Protein AF-A0A2R5GFF4-F1 (afdb_monomer)

Sequence (169 aa):
MDAERAARAARLLAKYKQRVAVVEATQFFISSCVVYSGRGYKNFLPPKALEAASVFDRENNYKNKANYVESKKLFAESVAPIMREHYRADWCVVESGTSGPTFYIPGVETGFTAVGVAGPPHPRTGKPVLAVRVIETSSTDRVTNMAAFTTTALDLLADTLEDFHASTL

Secondary structure (DSSP, 8-state):
-HHHHHHHHHHHHHHHT--EEEE---SS-SSSS----TTTGGGTS-HHHHHHTTTT-HHHHTSSHHHHHHHHHHHHHHHHHHHHHHTT-SEEEEEEEE--S---STT--S-EEEEEEEESPPTTT-PPEEEEEEEE-S---HHHHHHHHHHHHHHHHHHHHHHHHHTT-

Radius of gyration: 15.73 Å; Cα contacts (8 Å, |Δi|>4): 305; chains: 1; bounding box: 35×37×44 Å

Organism: NCBI:txid2315210

Mean predicted aligned error: 6.04 Å

Solvent-accessible surface area (backbone atoms only — not comparable to full-atom values): 9043 Å² total; per-residue (Å²): 114,62,68,59,42,48,46,52,36,49,50,53,30,60,76,71,73,51,47,76,43,51,44,45,47,55,98,74,86,90,82,73,77,53,82,36,51,102,82,49,43,74,80,77,44,55,69,70,35,44,58,64,24,51,67,81,50,50,71,62,33,56,66,32,41,68,41,34,53,50,40,22,40,43,29,14,67,36,32,11,52,49,50,14,60,72,69,68,33,47,24,11,40,19,40,29,55,46,37,46,73,73,64,93,38,61,86,44,80,44,8,33,38,13,33,10,35,14,45,56,54,37,89,82,74,65,44,78,38,73,49,76,52,74,52,73,62,86,32,44,49,38,68,64,28,48,54,53,51,51,47,50,46,36,49,53,47,32,53,52,52,48,56,57,52,66,65,70,113

Structure (mmCIF, N/CA/C/O backbone):
data_AF-A0A2R5GFF4-F1
#
_entry.id   AF-A0A2R5GFF4-F1
#
loop_
_atom_site.group_PDB
_atom_site.id
_atom_site.type_symbol
_atom_site.label_atom_id
_atom_site.label_alt_id
_atom_site.label_comp_id
_atom_site.label_asym_id
_atom_site.label_entity_id
_atom_site.label_seq_id
_atom_site.pdbx_PDB_ins_code
_atom_site.Cartn_x
_atom_site.Cartn_y
_atom_site.Cartn_z
_atom_site.occupancy
_atom_site.B_iso_or_equiv
_atom_site.auth_seq_id
_atom_site.auth_comp_id
_atom_site.auth_asym_id
_atom_site.auth_atom_id
_atom_site.pdbx_PDB_model_num
ATOM 1 N N . MET A 1 1 ? -5.846 -19.679 -4.486 1.00 54.16 1 MET A N 1
ATOM 2 C CA . MET A 1 1 ? -4.949 -19.167 -3.429 1.00 54.16 1 MET A CA 1
ATOM 3 C C . MET A 1 1 ? -5.471 -17.847 -2.876 1.00 54.16 1 MET A C 1
ATOM 5 O O . MET A 1 1 ? -5.714 -17.764 -1.682 1.00 54.16 1 MET A O 1
ATOM 9 N N . ASP A 1 2 ? -5.755 -16.862 -3.728 1.00 60.47 2 ASP A N 1
ATOM 10 C CA . ASP A 1 2 ? -6.224 -15.537 -3.278 1.00 60.47 2 ASP A CA 1
ATOM 11 C C . ASP A 1 2 ? -7.590 -15.572 -2.585 1.00 60.47 2 ASP A C 1
ATOM 13 O O . ASP A 1 2 ? -7.812 -14.839 -1.629 1.00 60.47 2 ASP A O 1
ATOM 17 N N . ALA A 1 3 ? -8.478 -16.490 -2.985 1.00 65.75 3 ALA A N 1
ATOM 18 C CA . ALA A 1 3 ? -9.784 -16.665 -2.348 1.00 65.75 3 ALA A CA 1
ATOM 19 C C . ALA A 1 3 ? -9.691 -17.050 -0.858 1.00 65.75 3 ALA A C 1
ATOM 21 O O . ALA A 1 3 ? -10.509 -16.605 -0.057 1.00 65.75 3 ALA A O 1
ATOM 22 N N . GLU A 1 4 ? -8.692 -17.845 -0.465 1.00 71.75 4 GLU A N 1
ATOM 23 C CA . GLU A 1 4 ? -8.505 -18.253 0.932 1.00 71.75 4 GLU A CA 1
ATOM 24 C C . GLU A 1 4 ? -7.944 -17.105 1.781 1.00 71.75 4 GLU A C 1
ATOM 26 O O . GLU A 1 4 ? -8.424 -16.858 2.888 1.00 71.75 4 GLU A O 1
ATOM 31 N N . ARG A 1 5 ? -7.003 -16.335 1.224 1.00 73.38 5 ARG A N 1
ATOM 32 C CA . ARG A 1 5 ? -6.463 -15.117 1.851 1.00 73.38 5 ARG A CA 1
ATOM 33 C C . ARG A 1 5 ? -7.524 -14.031 1.999 1.00 73.38 5 ARG A C 1
ATOM 35 O O . ARG A 1 5 ? -7.689 -13.463 3.076 1.00 73.38 5 ARG A O 1
ATOM 42 N N . ALA A 1 6 ? -8.311 -13.799 0.949 1.00 69.06 6 ALA A N 1
ATOM 43 C CA . ALA A 1 6 ? -9.455 -12.898 0.996 1.00 69.06 6 ALA A CA 1
ATOM 44 C C . ALA A 1 6 ? -10.476 -13.361 2.043 1.00 69.06 6 ALA A C 1
ATOM 46 O O . ALA A 1 6 ? -10.972 -12.546 2.818 1.00 69.06 6 ALA A O 1
ATOM 47 N N . ALA A 1 7 ? -10.737 -14.670 2.138 1.00 70.44 7 ALA A N 1
ATOM 48 C CA . ALA A 1 7 ? -11.607 -15.223 3.170 1.00 70.44 7 ALA A CA 1
ATOM 49 C C . ALA A 1 7 ? -11.045 -15.016 4.587 1.00 70.44 7 ALA A C 1
ATOM 51 O O . ALA A 1 7 ? -11.823 -14.725 5.494 1.00 70.44 7 ALA A O 1
ATOM 52 N N . ARG A 1 8 ? -9.724 -15.119 4.799 1.00 80.81 8 ARG A N 1
ATOM 53 C CA . ARG A 1 8 ? -9.069 -14.814 6.088 1.00 80.81 8 ARG A CA 1
ATOM 54 C C . ARG A 1 8 ? -9.340 -13.366 6.509 1.00 80.81 8 ARG A C 1
ATOM 56 O O . ARG A 1 8 ? -9.921 -13.152 7.573 1.00 80.81 8 ARG A O 1
ATOM 63 N N . ALA A 1 9 ? -9.025 -12.392 5.653 1.00 73.12 9 ALA A N 1
ATOM 64 C CA . ALA A 1 9 ? -9.284 -10.977 5.933 1.00 73.12 9 ALA A CA 1
ATOM 65 C C . ALA A 1 9 ? -10.787 -10.689 6.131 1.00 73.12 9 ALA A C 1
ATOM 67 O O . ALA A 1 9 ? -11.178 -10.027 7.094 1.00 73.12 9 ALA A O 1
ATOM 68 N N . ALA A 1 10 ? -11.650 -11.245 5.274 1.00 72.38 10 ALA A N 1
ATOM 69 C CA . ALA A 1 10 ? -13.098 -11.061 5.359 1.00 72.38 10 ALA A CA 1
ATOM 70 C C . ALA A 1 10 ? -13.692 -11.625 6.659 1.00 72.38 10 ALA A C 1
ATOM 72 O O . ALA A 1 10 ? -14.540 -10.978 7.272 1.00 72.38 10 ALA A O 1
ATOM 73 N N . ARG A 1 11 ? -13.235 -12.800 7.119 1.00 77.56 11 ARG A N 1
ATOM 74 C CA . ARG A 1 11 ? -13.668 -13.390 8.400 1.00 77.56 11 ARG A CA 1
ATOM 75 C C . ARG A 1 11 ? -13.327 -12.483 9.579 1.00 77.56 11 ARG A C 1
ATOM 77 O O . ARG A 1 11 ? -14.167 -12.312 10.460 1.00 77.56 11 ARG A O 1
ATOM 84 N N . LEU A 1 12 ? -12.132 -11.889 9.591 1.00 75.00 12 LEU A N 1
ATOM 85 C CA . LEU A 1 12 ? -11.708 -10.957 10.640 1.00 75.00 12 LEU A CA 1
ATOM 86 C C . LEU A 1 12 ? -12.567 -9.685 10.620 1.00 75.00 12 LEU A C 1
ATOM 88 O O . LEU A 1 12 ? -13.169 -9.337 11.635 1.00 75.00 12 LEU A O 1
ATOM 92 N N . LEU A 1 13 ? -12.716 -9.047 9.457 1.00 72.25 13 LEU A N 1
ATOM 93 C CA . LEU A 1 13 ? -13.552 -7.850 9.308 1.00 72.25 13 LEU A CA 1
ATOM 94 C C . LEU A 1 13 ? -15.009 -8.110 9.725 1.00 72.25 13 LEU A C 1
ATOM 96 O O . LEU A 1 13 ? -15.586 -7.313 10.463 1.00 72.25 13 LEU A O 1
ATOM 100 N N . ALA A 1 14 ? -15.586 -9.248 9.326 1.00 72.31 14 ALA A N 1
ATOM 101 C CA . ALA A 1 14 ? -16.947 -9.634 9.693 1.00 72.31 14 ALA A CA 1
ATOM 102 C C . ALA A 1 14 ? -17.097 -9.898 11.201 1.00 72.31 14 ALA A C 1
ATOM 104 O O . ALA A 1 14 ? -18.030 -9.383 11.819 1.00 72.31 14 ALA A O 1
ATOM 105 N N . LYS A 1 15 ? -16.162 -10.646 11.810 1.00 79.12 15 LYS A N 1
ATOM 106 C CA . LYS A 1 15 ? -16.150 -10.941 13.254 1.00 79.12 15 LYS A CA 1
ATOM 107 C C . LYS A 1 15 ? -16.176 -9.662 14.092 1.00 79.12 15 LYS A C 1
ATOM 109 O O . LYS A 1 15 ? -16.906 -9.597 15.078 1.00 79.12 15 LYS A O 1
ATOM 114 N N . TYR A 1 16 ? -15.413 -8.649 13.682 1.00 80.44 16 TYR A N 1
ATOM 115 C CA . TYR A 1 16 ? -15.281 -7.383 14.409 1.00 80.44 16 TYR A CA 1
ATOM 116 C C . TYR A 1 16 ? -16.169 -6.252 13.870 1.00 80.44 16 TYR A C 1
ATOM 118 O O . TYR A 1 16 ? -16.110 -5.140 14.389 1.00 80.44 16 TYR A O 1
ATOM 126 N N . LYS A 1 17 ? -17.020 -6.526 12.870 1.00 82.56 17 LYS A N 1
ATOM 127 C CA . LYS A 1 17 ? -17.926 -5.553 12.229 1.00 82.56 17 LYS A CA 1
ATOM 128 C C . LYS A 1 17 ? -17.196 -4.311 11.687 1.00 82.56 17 LYS A C 1
ATOM 130 O O . LYS A 1 17 ? -17.698 -3.195 11.796 1.00 82.56 17 LYS A O 1
ATOM 135 N N . GLN A 1 18 ? -16.012 -4.511 11.111 1.00 76.25 18 GLN A N 1
ATOM 136 C CA . GLN A 1 18 ? -15.140 -3.451 10.599 1.00 76.25 18 GLN A CA 1
ATOM 137 C C . GLN A 1 18 ? -15.259 -3.303 9.076 1.00 76.25 18 GLN A C 1
ATOM 139 O O . GLN A 1 18 ? -15.445 -4.279 8.350 1.00 76.25 18 GLN A O 1
ATOM 144 N N . ARG A 1 19 ? -15.130 -2.068 8.583 1.00 72.31 19 ARG A N 1
ATOM 145 C CA . ARG A 1 19 ? -15.155 -1.708 7.155 1.00 72.31 19 ARG A CA 1
ATOM 146 C C . ARG A 1 19 ? -13.746 -1.397 6.654 1.00 72.31 19 ARG A C 1
ATOM 148 O O . ARG A 1 19 ? -12.961 -0.779 7.373 1.00 72.31 19 ARG A O 1
ATOM 155 N N . VAL A 1 20 ? -13.458 -1.747 5.401 1.00 69.75 20 VAL A N 1
ATOM 156 C CA . VAL A 1 20 ? -12.171 -1.474 4.741 1.00 69.75 20 VAL A CA 1
ATOM 157 C C . VAL A 1 20 ? -12.366 -0.601 3.499 1.00 69.75 20 VAL A C 1
ATOM 159 O O . VAL A 1 20 ? -13.293 -0.825 2.723 1.00 69.75 20 VAL A O 1
ATOM 162 N N . ALA A 1 21 ? -11.502 0.398 3.320 1.00 74.06 21 ALA A N 1
ATOM 163 C CA . ALA A 1 21 ? -11.349 1.151 2.075 1.00 74.06 21 ALA A CA 1
ATOM 164 C C . ALA A 1 21 ? -10.095 0.675 1.329 1.00 74.06 21 ALA A C 1
ATOM 166 O O . ALA A 1 21 ? -9.102 0.328 1.963 1.00 74.06 21 ALA A O 1
ATOM 167 N N . VAL A 1 22 ? -10.107 0.683 -0.001 1.00 73.44 22 VAL A N 1
ATOM 168 C CA . VAL A 1 22 ? -8.959 0.259 -0.819 1.00 73.44 22 VAL A CA 1
ATOM 169 C C . VAL A 1 22 ? -8.657 1.342 -1.846 1.00 73.44 22 VAL A C 1
ATOM 171 O O . VAL A 1 22 ? -9.580 1.900 -2.433 1.00 73.44 22 VAL A O 1
ATOM 174 N N . VAL A 1 23 ? -7.380 1.671 -2.026 1.00 63.34 23 VAL A N 1
ATOM 175 C CA . VAL A 1 23 ? -6.905 2.722 -2.932 1.00 63.34 23 VAL A CA 1
ATOM 176 C C . VAL A 1 23 ? -5.693 2.192 -3.700 1.00 63.34 23 VAL A C 1
ATOM 178 O O . VAL A 1 23 ? -4.678 1.887 -3.091 1.00 63.34 23 VAL A O 1
ATOM 181 N N . GLU A 1 24 ? -5.749 2.106 -5.026 1.00 64.94 24 GLU A N 1
ATOM 182 C CA . GLU A 1 24 ? -4.649 1.540 -5.834 1.00 64.94 24 GLU A CA 1
ATOM 183 C C . GLU A 1 24 ? -4.296 2.428 -7.034 1.00 64.94 24 GLU A C 1
ATOM 185 O O . GLU A 1 24 ? -5.110 3.244 -7.469 1.00 64.94 24 GLU A O 1
ATOM 190 N N . ALA A 1 25 ? -3.086 2.281 -7.591 1.00 57.72 25 ALA A N 1
ATOM 191 C CA . ALA A 1 25 ? -2.576 3.165 -8.647 1.00 57.72 25 ALA A CA 1
ATOM 192 C C . ALA A 1 25 ? -2.003 2.436 -9.884 1.00 57.72 25 ALA A C 1
ATOM 194 O O . ALA A 1 25 ? -1.029 2.910 -10.477 1.00 57.72 25 ALA A O 1
ATOM 195 N N . THR A 1 26 ? -2.602 1.316 -10.314 1.00 54.44 26 THR A N 1
ATOM 196 C CA . THR A 1 26 ? -2.154 0.554 -11.504 1.00 54.44 26 THR A CA 1
ATOM 197 C C . THR A 1 26 ? -3.100 0.667 -12.714 1.00 54.44 26 THR A C 1
ATOM 199 O O . THR A 1 26 ? -4.246 1.099 -12.608 1.00 54.44 26 THR A O 1
ATOM 202 N N . GLN A 1 27 ? -2.601 0.316 -13.911 1.00 41.50 27 GLN A N 1
ATOM 203 C CA . GLN A 1 27 ? -3.339 0.446 -15.182 1.00 41.50 27 GLN A CA 1
ATOM 204 C C . GLN A 1 27 ? -4.431 -0.623 -15.413 1.00 41.50 27 GLN A C 1
ATOM 206 O O . GLN A 1 27 ? -5.251 -0.432 -16.307 1.00 41.50 27 GLN A O 1
ATOM 211 N N . PHE A 1 28 ? -4.445 -1.735 -14.667 1.00 45.28 28 PHE A N 1
ATOM 212 C CA . PHE A 1 28 ? -5.381 -2.860 -14.845 1.00 45.28 28 PHE A CA 1
ATOM 213 C C . PHE A 1 28 ? -5.792 -3.426 -13.473 1.00 45.28 28 PHE A C 1
ATOM 215 O O . PHE A 1 28 ? -5.069 -3.233 -12.506 1.00 45.28 28 PHE A O 1
ATOM 222 N N . PHE A 1 29 ? -6.959 -4.078 -13.367 1.00 55.56 29 PHE A N 1
ATOM 223 C CA . PHE A 1 29 ? -7.765 -4.126 -12.131 1.00 55.56 29 PHE A CA 1
ATOM 224 C C . PHE A 1 29 ? -8.225 -5.543 -11.745 1.00 55.56 29 PHE A C 1
ATOM 226 O O . PHE A 1 29 ? -8.725 -6.251 -12.619 1.00 55.56 29 PHE A O 1
ATOM 233 N N . ILE A 1 30 ? -8.125 -5.945 -10.461 1.00 52.41 30 ILE A N 1
ATOM 234 C CA . ILE A 1 30 ? -8.693 -7.232 -9.982 1.00 52.41 30 ILE A CA 1
ATOM 235 C C . ILE A 1 30 ? -9.553 -7.119 -8.698 1.00 52.41 30 ILE A C 1
ATOM 237 O O . ILE A 1 30 ? -10.461 -7.934 -8.557 1.00 52.41 30 ILE A O 1
ATOM 241 N N . SER A 1 31 ? -9.439 -6.099 -7.822 1.00 34.94 31 SER A N 1
ATOM 242 C CA . SER A 1 31 ? -10.520 -5.824 -6.841 1.00 34.94 31 SER A CA 1
ATOM 243 C C . SER A 1 31 ? -10.479 -4.462 -6.120 1.00 34.94 31 SER A C 1
ATOM 245 O O . SER A 1 31 ? -9.506 -4.127 -5.457 1.00 34.94 31 SER A O 1
ATOM 247 N N . SER A 1 32 ? -11.649 -3.805 -6.107 1.00 37.69 32 SER A N 1
ATOM 248 C CA . SER A 1 32 ? -12.119 -2.611 -5.362 1.00 37.69 32 SER A CA 1
ATOM 249 C C . SER A 1 32 ? -11.661 -1.199 -5.797 1.00 37.69 32 SER A C 1
ATOM 251 O O . SER A 1 32 ? -10.514 -0.934 -6.116 1.00 37.69 32 SER A O 1
ATOM 253 N N . CYS A 1 33 ? -12.663 -0.311 -5.870 1.00 36.59 33 CYS A N 1
ATOM 254 C CA . CYS A 1 33 ? -12.723 1.015 -6.499 1.00 36.59 33 CYS A CA 1
ATOM 255 C C . CYS A 1 33 ? -11.556 1.963 -6.155 1.00 36.59 33 CYS A C 1
ATOM 257 O O . CYS A 1 33 ? -11.486 2.443 -5.033 1.00 36.59 33 CYS A O 1
ATOM 259 N N . VAL A 1 34 ? -10.699 2.279 -7.133 1.00 41.59 34 VAL A N 1
ATOM 260 C CA . VAL A 1 34 ? -10.516 3.605 -7.773 1.00 41.59 34 VAL A CA 1
ATOM 261 C C . VAL A 1 34 ? -9.444 3.437 -8.865 1.00 41.59 34 VAL A C 1
ATOM 263 O O . VAL A 1 34 ? -8.321 3.034 -8.589 1.00 41.59 34 VAL A O 1
ATOM 266 N N . VAL A 1 35 ? -9.784 3.742 -10.123 1.00 37.03 35 VAL A N 1
ATOM 267 C CA . VAL A 1 35 ? -8.821 3.774 -11.240 1.00 37.03 35 VAL A CA 1
ATOM 268 C C . VAL A 1 35 ? -8.157 5.148 -11.276 1.00 37.03 35 VAL A C 1
ATOM 270 O O . VAL A 1 35 ? -8.799 6.143 -11.619 1.00 37.03 35 VAL A O 1
ATOM 273 N N . TYR A 1 36 ? -6.858 5.216 -10.986 1.00 48.44 36 TYR A N 1
ATOM 274 C CA . TYR A 1 36 ? -6.073 6.429 -11.193 1.00 48.44 36 TYR A CA 1
ATOM 275 C C . TYR A 1 36 ? -5.301 6.379 -12.508 1.00 48.44 36 TYR A C 1
ATOM 277 O O . TYR A 1 36 ? -4.245 5.766 -12.622 1.00 48.44 36 TYR A O 1
ATOM 285 N N . SER A 1 37 ? -5.776 7.128 -13.503 1.00 51.38 37 SER A N 1
ATOM 286 C CA . SER A 1 37 ? -4.854 7.659 -14.508 1.00 51.38 37 SER A CA 1
ATOM 287 C C . SER A 1 37 ? -4.022 8.776 -13.868 1.00 51.38 37 SER A C 1
ATOM 289 O O . SER A 1 37 ? -4.493 9.465 -12.958 1.00 51.38 37 SER A O 1
ATOM 291 N N . GLY A 1 38 ? -2.818 9.044 -14.385 1.00 54.88 38 GLY A N 1
ATOM 292 C CA . GLY A 1 38 ? -1.989 10.166 -13.916 1.00 54.88 38 GLY A CA 1
ATOM 293 C C . GLY A 1 38 ? -2.684 11.541 -13.965 1.00 54.88 38 GLY A C 1
ATOM 294 O O . GLY A 1 38 ? -2.192 12.492 -13.366 1.00 54.88 38 GLY A O 1
ATOM 295 N N . ARG A 1 39 ? -3.836 11.657 -14.647 1.00 53.97 39 ARG A N 1
ATOM 296 C CA . ARG A 1 39 ? -4.686 12.858 -14.684 1.00 53.97 39 ARG A CA 1
ATOM 297 C C . ARG A 1 39 ? -5.849 12.825 -13.684 1.00 53.97 39 ARG A C 1
ATOM 299 O O . ARG A 1 39 ? -6.250 13.882 -13.216 1.00 53.97 39 ARG A O 1
ATOM 306 N N . GLY A 1 40 ? -6.378 11.648 -13.346 1.00 58.41 40 GLY A N 1
ATOM 307 C CA . GLY A 1 40 ? -7.568 11.503 -12.498 1.00 58.41 40 GLY A CA 1
ATOM 308 C C . GLY A 1 40 ? -7.297 11.560 -10.995 1.00 58.41 40 GLY A C 1
ATOM 309 O O . GLY A 1 40 ? -8.224 11.782 -10.223 1.00 58.41 40 GLY A O 1
ATOM 310 N N . TYR A 1 41 ? -6.044 11.389 -10.562 1.00 61.66 41 TYR A N 1
ATOM 311 C CA . TYR A 1 41 ? -5.760 11.163 -9.141 1.00 61.66 41 TYR A CA 1
ATOM 312 C C . TYR A 1 41 ? -6.079 12.300 -8.183 1.00 61.66 41 TYR A C 1
ATOM 314 O O . TYR A 1 41 ? -6.498 12.067 -7.050 1.00 61.66 41 TYR A O 1
ATOM 322 N N . LYS A 1 42 ? -6.019 13.527 -8.684 1.00 66.62 42 LYS A N 1
ATOM 323 C CA . LYS A 1 42 ? -6.367 14.729 -7.927 1.00 66.62 42 LYS A CA 1
ATOM 324 C C . LYS A 1 42 ? -7.865 14.850 -7.626 1.00 66.62 42 LYS A C 1
ATOM 326 O O . LYS A 1 42 ? -8.234 15.654 -6.783 1.00 66.62 42 LYS A O 1
ATOM 331 N N . ASN A 1 43 ? -8.714 14.074 -8.307 1.00 69.00 43 ASN A N 1
ATOM 332 C CA . ASN A 1 43 ? -10.164 14.118 -8.113 1.00 69.00 43 ASN A CA 1
ATOM 333 C C . ASN A 1 43 ? -10.641 13.228 -6.963 1.00 69.00 43 ASN A C 1
ATOM 335 O O . ASN A 1 43 ? -11.754 13.421 -6.484 1.00 69.00 43 ASN A O 1
ATOM 339 N N . PHE A 1 44 ? -9.834 12.252 -6.539 1.00 70.56 44 PHE A N 1
ATOM 340 C CA . PHE A 1 44 ? -10.236 11.312 -5.491 1.00 70.56 44 PHE A CA 1
ATOM 341 C C . PHE A 1 44 ? -9.289 11.319 -4.286 1.00 70.56 44 PHE A C 1
ATOM 343 O O . PHE A 1 44 ? -9.735 11.021 -3.182 1.00 70.56 44 PHE A O 1
ATOM 350 N N . LEU A 1 45 ? -8.017 11.707 -4.455 1.00 81.00 45 LEU A N 1
ATOM 351 C CA . LEU A 1 45 ? -7.145 11.982 -3.315 1.00 81.00 45 LEU A CA 1
ATOM 352 C C . LEU A 1 45 ? -7.348 13.426 -2.840 1.00 81.00 45 LEU A C 1
ATOM 354 O O . LEU A 1 45 ? -7.179 14.354 -3.637 1.00 81.00 45 LEU A O 1
ATOM 358 N N . PRO A 1 46 ? -7.651 13.648 -1.549 1.00 86.62 46 PRO A N 1
ATOM 359 C CA . PRO A 1 46 ? -7.741 14.992 -1.008 1.00 86.62 46 PRO A CA 1
ATOM 360 C C . PRO A 1 46 ? -6.369 15.686 -1.091 1.00 86.62 46 PRO A C 1
ATOM 362 O O . PRO A 1 46 ? -5.341 15.013 -0.973 1.00 86.62 46 PRO A O 1
ATOM 365 N N . PRO A 1 47 ? -6.312 17.028 -1.215 1.00 89.19 47 PRO A N 1
ATOM 366 C CA . PRO A 1 47 ? -5.053 17.773 -1.316 1.00 89.19 47 PRO A CA 1
ATOM 367 C C . PRO A 1 47 ? -4.018 17.412 -0.244 1.00 89.19 47 PRO A C 1
ATOM 369 O O . PRO A 1 47 ? -2.850 17.222 -0.565 1.00 89.19 47 PRO A O 1
ATOM 372 N N . LYS A 1 48 ? -4.462 17.193 1.000 1.00 91.81 48 LYS A N 1
ATOM 373 C CA . LYS A 1 48 ? -3.604 16.754 2.112 1.00 91.81 48 LYS A CA 1
ATOM 374 C C . LYS A 1 48 ? -2.899 15.415 1.839 1.00 91.81 48 LYS A C 1
ATOM 376 O O . LYS A 1 48 ? -1.750 15.252 2.228 1.00 91.81 48 LYS A O 1
ATOM 381 N N . ALA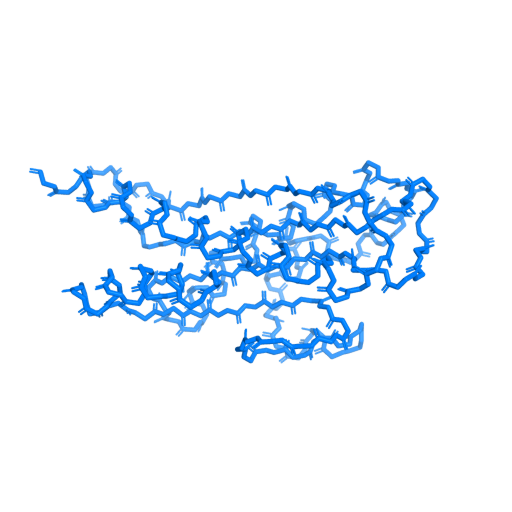 A 1 49 ? -3.559 14.462 1.173 1.00 90.00 49 ALA A N 1
ATOM 382 C CA . ALA A 1 49 ? -2.945 13.182 0.806 1.00 90.00 49 ALA A CA 1
ATOM 383 C C . ALA A 1 49 ? -1.890 13.359 -0.292 1.00 90.00 49 ALA A C 1
ATOM 385 O O . ALA A 1 49 ? -0.834 12.737 -0.242 1.00 90.00 49 ALA A O 1
ATOM 386 N N . LEU A 1 50 ? -2.170 14.231 -1.266 1.00 89.00 50 LEU A N 1
ATOM 387 C CA . LEU A 1 50 ? -1.247 14.556 -2.355 1.00 89.00 50 LEU A CA 1
ATOM 388 C C . LEU A 1 50 ? 0.029 15.224 -1.829 1.00 89.00 50 LEU A C 1
ATOM 390 O O . LEU A 1 50 ? 1.128 14.873 -2.252 1.00 89.00 50 LEU A O 1
ATOM 394 N N . GLU A 1 51 ? -0.135 16.172 -0.910 1.00 92.94 51 GLU A N 1
ATOM 395 C CA . GLU A 1 51 ? 0.960 16.885 -0.258 1.00 92.94 51 GLU A CA 1
ATOM 396 C C . GLU A 1 51 ? 1.794 15.953 0.624 1.00 92.94 51 GLU A C 1
ATOM 398 O O . GLU A 1 51 ? 3.005 15.881 0.443 1.00 92.94 51 GLU A O 1
ATOM 403 N N . ALA A 1 52 ? 1.155 15.178 1.508 1.00 93.81 52 ALA A N 1
ATOM 404 C CA . ALA A 1 52 ? 1.855 14.265 2.413 1.00 93.81 52 ALA A CA 1
ATOM 405 C C . ALA A 1 52 ? 2.665 13.192 1.665 1.00 93.81 52 ALA A C 1
ATOM 407 O O . ALA A 1 52 ? 3.762 12.837 2.081 1.00 93.81 52 ALA A O 1
ATOM 408 N N . ALA A 1 53 ? 2.149 12.712 0.531 1.00 92.12 53 ALA A N 1
ATOM 409 C CA . ALA A 1 53 ? 2.834 11.739 -0.314 1.00 92.12 53 ALA A CA 1
ATOM 410 C C . ALA A 1 53 ? 3.858 12.355 -1.288 1.00 92.12 53 ALA A C 1
ATOM 412 O O . ALA A 1 53 ? 4.376 11.641 -2.149 1.00 92.12 53 ALA A O 1
ATOM 413 N N . SER A 1 54 ? 4.118 13.667 -1.217 1.00 93.38 54 SER A N 1
ATOM 414 C CA . SER A 1 54 ? 5.096 14.376 -2.058 1.00 93.38 54 SER A CA 1
ATOM 415 C C . SER A 1 54 ? 4.941 14.107 -3.563 1.00 93.38 54 SER A C 1
ATOM 417 O O . SER A 1 54 ? 5.913 14.102 -4.318 1.00 93.38 54 SER A O 1
ATOM 419 N N . VAL A 1 55 ? 3.710 13.896 -4.046 1.00 87.62 55 VAL A N 1
ATOM 420 C CA . VAL A 1 55 ? 3.437 13.431 -5.427 1.00 87.62 55 VAL A CA 1
ATOM 421 C C . VAL A 1 55 ? 3.844 14.430 -6.514 1.00 87.62 55 VAL A C 1
ATOM 423 O O . VAL A 1 55 ? 3.945 14.067 -7.690 1.00 87.62 55 VAL A O 1
ATOM 426 N N . PHE A 1 56 ? 4.031 15.697 -6.140 1.00 89.75 56 PHE A N 1
ATOM 427 C CA . PHE A 1 56 ? 4.371 16.788 -7.050 1.00 89.75 56 PHE A CA 1
ATOM 428 C C . PHE A 1 56 ? 5.876 16.931 -7.295 1.00 89.75 56 PHE A C 1
ATOM 430 O O . PHE A 1 56 ? 6.248 17.496 -8.322 1.00 89.75 56 PHE A O 1
ATOM 437 N N . ASP A 1 57 ? 6.728 16.354 -6.443 1.00 93.25 57 ASP A N 1
ATOM 438 C CA . ASP A 1 57 ? 8.186 16.338 -6.615 1.00 93.25 57 ASP A CA 1
ATOM 439 C C . ASP A 1 57 ? 8.607 15.266 -7.638 1.00 93.25 57 ASP A C 1
ATOM 441 O O . ASP A 1 57 ? 9.291 14.284 -7.351 1.00 93.25 57 ASP A O 1
ATOM 445 N N . ARG A 1 58 ? 8.089 15.388 -8.865 1.00 90.69 58 ARG A N 1
ATOM 446 C CA . ARG A 1 58 ? 8.281 14.381 -9.917 1.00 90.69 58 ARG A CA 1
ATOM 447 C C . ARG A 1 58 ? 9.739 14.259 -10.339 1.00 90.69 58 ARG A C 1
ATOM 449 O O . ARG A 1 58 ? 10.153 13.161 -10.691 1.00 90.69 58 ARG A O 1
ATOM 456 N N . GLU A 1 59 ? 10.485 15.357 -10.326 1.00 93.31 59 GLU A N 1
ATOM 457 C CA . GLU A 1 59 ? 11.897 15.358 -10.707 1.00 93.31 59 GLU A CA 1
ATOM 458 C C . GLU A 1 59 ? 12.712 14.452 -9.781 1.00 93.31 59 GLU A C 1
ATOM 460 O O . GLU A 1 59 ? 13.421 13.568 -10.259 1.00 93.31 59 GLU A O 1
ATOM 465 N N . ASN A 1 60 ? 12.541 14.594 -8.464 1.00 94.50 60 ASN A N 1
ATOM 466 C CA . ASN A 1 60 ? 13.207 13.736 -7.495 1.00 94.50 60 ASN A CA 1
ATOM 467 C C . ASN A 1 60 ? 12.623 12.317 -7.504 1.00 94.50 60 ASN A C 1
ATOM 469 O O . ASN A 1 60 ? 13.367 11.347 -7.629 1.00 94.50 60 ASN A O 1
ATOM 473 N N . ASN A 1 61 ? 11.293 12.183 -7.438 1.00 94.50 61 ASN A N 1
ATOM 474 C CA . ASN A 1 61 ? 10.615 10.888 -7.327 1.00 94.50 61 ASN A CA 1
ATOM 475 C C . ASN A 1 61 ? 10.894 9.955 -8.519 1.00 94.50 61 ASN A C 1
ATOM 477 O O . ASN A 1 61 ? 10.860 8.742 -8.362 1.00 94.50 61 ASN A O 1
ATOM 481 N N . TYR A 1 62 ? 11.150 10.487 -9.718 1.00 93.44 62 TYR A N 1
ATOM 482 C CA . TYR A 1 62 ? 11.344 9.692 -10.941 1.00 93.44 62 TYR A CA 1
ATOM 483 C C . TYR A 1 62 ? 12.819 9.645 -11.381 1.00 93.44 62 TYR A C 1
ATOM 485 O O . TYR A 1 62 ? 13.119 9.122 -12.452 1.00 93.44 62 TYR A O 1
ATOM 493 N N . LYS A 1 63 ? 13.746 10.164 -10.561 1.00 94.50 63 LYS A N 1
ATOM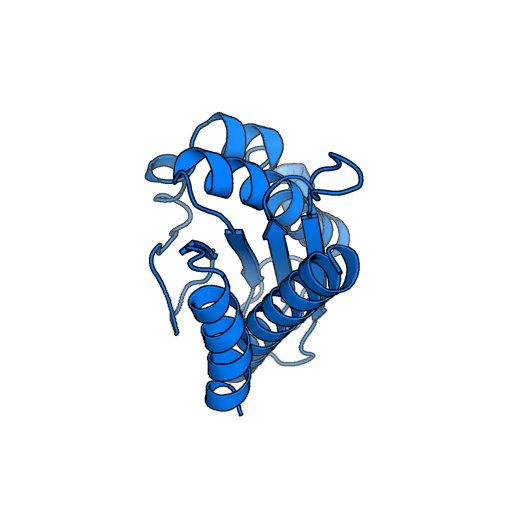 494 C CA . LYS A 1 63 ? 15.172 10.312 -10.897 1.00 94.50 63 LYS A CA 1
ATOM 495 C C . LYS A 1 63 ? 15.886 8.986 -11.174 1.00 94.50 63 LYS A C 1
ATOM 497 O O . LYS A 1 63 ? 16.719 8.908 -12.072 1.00 94.50 63 LYS A O 1
ATOM 502 N N . ASN A 1 64 ? 15.614 7.963 -10.369 1.00 95.81 64 ASN A N 1
ATOM 503 C CA . ASN A 1 64 ? 16.203 6.623 -10.468 1.00 95.81 64 ASN A CA 1
ATOM 504 C C . ASN A 1 64 ? 15.326 5.604 -9.714 1.00 95.81 64 ASN A C 1
ATOM 506 O O . ASN A 1 64 ? 14.385 5.996 -9.018 1.00 95.81 64 ASN A O 1
ATOM 510 N N . LYS A 1 65 ? 15.648 4.304 -9.819 1.00 95.88 65 LYS A N 1
ATOM 511 C CA . LYS A 1 65 ? 14.930 3.222 -9.116 1.00 95.88 65 LYS A CA 1
ATOM 512 C C . LYS A 1 65 ? 14.747 3.491 -7.619 1.00 95.88 65 LYS A C 1
ATOM 514 O O . LYS A 1 65 ? 13.634 3.337 -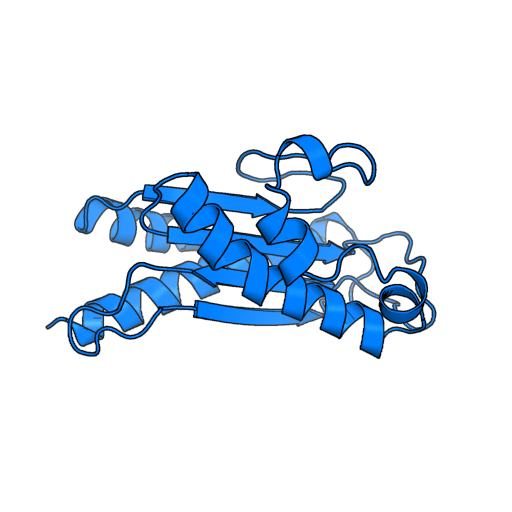7.129 1.00 95.88 65 LYS A O 1
ATOM 519 N N . ALA A 1 66 ? 15.802 3.874 -6.899 1.00 96.94 66 ALA A N 1
ATOM 520 C CA . ALA A 1 66 ? 15.749 4.028 -5.444 1.00 96.94 66 ALA A CA 1
ATOM 521 C C . ALA A 1 66 ? 14.776 5.140 -5.030 1.00 96.94 66 ALA A C 1
ATOM 523 O O . ALA A 1 66 ? 13.886 4.908 -4.216 1.00 96.94 66 ALA A O 1
ATOM 524 N N . ASN A 1 67 ? 14.882 6.312 -5.663 1.00 97.06 67 ASN A N 1
ATOM 525 C CA . ASN A 1 67 ? 13.943 7.414 -5.456 1.00 97.06 67 ASN A CA 1
ATOM 526 C C . ASN A 1 67 ? 12.502 7.016 -5.800 1.00 97.06 67 ASN A C 1
ATOM 528 O O . ASN A 1 67 ? 11.570 7.368 -5.080 1.00 97.06 67 ASN A O 1
ATOM 532 N N . TYR A 1 68 ? 12.316 6.260 -6.883 1.00 95.81 68 TYR A N 1
ATOM 533 C CA . TYR A 1 68 ? 10.990 5.831 -7.301 1.00 95.81 68 TYR A CA 1
ATOM 534 C C . TYR A 1 68 ? 10.363 4.859 -6.306 1.00 95.81 68 TYR A C 1
ATOM 536 O O . TYR A 1 68 ? 9.223 5.079 -5.903 1.00 95.81 68 TYR A O 1
ATOM 544 N N . VAL A 1 69 ? 11.103 3.847 -5.850 1.00 96.31 69 VAL A N 1
ATOM 545 C CA . VAL A 1 69 ? 10.642 2.905 -4.819 1.00 96.31 69 VAL A CA 1
ATOM 546 C C . VAL A 1 69 ? 10.306 3.638 -3.520 1.00 96.31 69 VAL A C 1
ATOM 548 O O . VAL A 1 69 ? 9.218 3.437 -2.979 1.00 96.31 69 VAL A O 1
ATOM 551 N N . GLU A 1 70 ? 11.177 4.541 -3.066 1.00 97.56 70 GLU A N 1
ATOM 552 C CA . GLU A 1 70 ? 10.934 5.315 -1.845 1.00 97.56 70 GLU A CA 1
ATOM 553 C C . GLU A 1 70 ? 9.695 6.209 -1.979 1.00 97.56 70 GLU A C 1
ATOM 555 O O . GLU A 1 70 ? 8.873 6.259 -1.069 1.00 97.56 70 GLU A O 1
ATOM 560 N N . SER A 1 71 ? 9.473 6.828 -3.145 1.00 96.44 71 SER A N 1
ATOM 561 C CA . SER A 1 71 ? 8.263 7.626 -3.385 1.00 96.44 71 SER A CA 1
ATOM 562 C C . SER A 1 71 ? 6.974 6.801 -3.273 1.00 96.44 71 SER A C 1
ATOM 564 O O . SER A 1 71 ? 5.952 7.305 -2.810 1.00 96.44 71 SER A O 1
ATOM 566 N N . LYS A 1 72 ? 7.001 5.519 -3.669 1.00 95.44 72 LYS A N 1
ATOM 567 C CA . LYS A 1 72 ? 5.845 4.616 -3.550 1.00 95.44 72 LYS A CA 1
ATOM 568 C C . LYS A 1 72 ? 5.612 4.174 -2.119 1.00 95.44 72 LYS A C 1
ATOM 570 O O . LYS A 1 72 ? 4.464 4.122 -1.683 1.00 95.44 72 LYS A O 1
ATOM 575 N N . LYS A 1 73 ? 6.689 3.912 -1.384 1.00 97.88 73 LYS A N 1
ATOM 576 C CA . LYS A 1 73 ? 6.627 3.624 0.045 1.00 97.88 73 LYS A CA 1
ATOM 577 C C . LYS A 1 73 ? 6.048 4.811 0.820 1.00 97.88 73 LYS A C 1
ATOM 579 O O . LYS A 1 73 ? 5.050 4.631 1.510 1.00 97.88 73 LYS A O 1
ATOM 584 N N . LEU A 1 74 ? 6.579 6.019 0.613 1.00 97.50 74 LEU A N 1
ATOM 585 C CA . LEU A 1 74 ? 6.064 7.249 1.224 1.00 97.50 74 LEU A CA 1
ATOM 586 C C . LEU A 1 74 ? 4.589 7.483 0.872 1.00 97.50 74 LEU A C 1
ATOM 588 O O . LEU A 1 74 ? 3.796 7.885 1.725 1.00 97.50 74 LEU A O 1
ATOM 592 N N . PHE A 1 75 ? 4.204 7.209 -0.378 1.00 95.00 75 PHE A N 1
ATOM 593 C CA . PHE A 1 75 ? 2.808 7.271 -0.797 1.00 95.00 75 PHE A CA 1
ATOM 594 C C . PHE A 1 75 ? 1.935 6.314 0.023 1.00 95.00 75 PHE A C 1
ATOM 596 O O . PHE A 1 75 ? 0.929 6.746 0.578 1.00 95.00 75 PHE A O 1
ATOM 603 N N . ALA A 1 76 ? 2.319 5.043 0.152 1.00 95.44 76 ALA A N 1
ATOM 604 C CA . ALA A 1 76 ? 1.578 4.067 0.951 1.00 95.44 76 ALA A CA 1
ATOM 605 C C . ALA A 1 76 ? 1.495 4.466 2.439 1.00 95.44 76 ALA A C 1
ATOM 607 O O . ALA A 1 76 ? 0.417 4.397 3.030 1.00 95.44 76 ALA A O 1
ATOM 608 N N . GLU A 1 77 ? 2.600 4.946 3.020 1.00 97.38 77 GLU A N 1
ATOM 609 C CA . GLU A 1 77 ? 2.679 5.413 4.413 1.00 97.38 77 GLU A CA 1
ATOM 610 C C . GLU A 1 77 ? 1.756 6.605 4.685 1.00 97.38 77 GLU A C 1
ATOM 612 O O . GLU A 1 77 ? 1.079 6.659 5.712 1.00 97.38 77 GLU A O 1
ATOM 617 N N . SER A 1 78 ? 1.708 7.552 3.750 1.00 96.25 78 SER A N 1
ATOM 618 C CA . SER A 1 78 ? 1.000 8.820 3.931 1.00 96.25 78 SER A CA 1
ATOM 619 C C . SER A 1 78 ? -0.478 8.719 3.568 1.00 96.25 78 SER A C 1
ATOM 621 O O . SER A 1 78 ? -1.343 9.245 4.270 1.00 96.25 78 SER A O 1
ATOM 623 N N . VAL A 1 79 ? -0.794 8.049 2.459 1.00 94.00 79 VAL A N 1
ATOM 624 C CA . VAL A 1 79 ? -2.149 8.028 1.899 1.00 94.00 79 VAL A CA 1
ATOM 625 C C . VAL A 1 79 ? -3.056 7.093 2.691 1.00 94.00 79 VAL A C 1
ATOM 627 O O . VAL A 1 79 ? -4.215 7.439 2.903 1.00 94.00 79 VAL A O 1
ATOM 630 N N . ALA A 1 80 ? -2.558 5.957 3.189 1.00 94.12 80 ALA A N 1
ATOM 631 C CA . ALA A 1 80 ? -3.388 4.985 3.903 1.00 94.12 80 ALA A CA 1
ATOM 632 C C . ALA A 1 80 ? -4.136 5.576 5.115 1.00 94.12 80 ALA A C 1
ATOM 634 O O . ALA A 1 80 ? -5.367 5.468 5.154 1.00 94.12 80 ALA A O 1
ATOM 635 N N . PRO A 1 81 ? -3.478 6.255 6.077 1.00 95.38 81 PRO A N 1
ATOM 636 C CA . PRO A 1 81 ? -4.185 6.840 7.216 1.00 95.38 81 PRO A CA 1
ATOM 637 C C . PRO A 1 81 ? -5.126 7.978 6.797 1.00 95.38 81 PRO A C 1
ATOM 639 O O . PRO A 1 81 ? -6.252 8.057 7.289 1.00 95.38 81 PRO A O 1
ATOM 642 N N . ILE A 1 82 ? -4.713 8.819 5.843 1.00 94.56 82 ILE A N 1
ATOM 643 C CA . ILE A 1 82 ? -5.529 9.949 5.378 1.00 94.56 82 ILE A CA 1
ATOM 644 C C . ILE A 1 82 ? -6.807 9.452 4.698 1.00 94.56 82 ILE A C 1
ATOM 646 O O . ILE A 1 82 ? -7.889 9.977 4.959 1.00 94.56 82 ILE A O 1
ATOM 650 N N . MET A 1 83 ? -6.711 8.430 3.848 1.00 90.38 83 MET A N 1
ATOM 651 C CA . MET A 1 83 ? -7.870 7.885 3.139 1.00 90.38 83 MET A CA 1
ATOM 652 C C . MET A 1 83 ? -8.778 7.070 4.060 1.00 90.38 83 MET A C 1
ATOM 654 O O . MET A 1 83 ? -10.000 7.136 3.914 1.00 90.38 83 MET A O 1
ATOM 658 N N . ARG A 1 84 ? -8.214 6.378 5.060 1.00 92.44 84 ARG A N 1
ATOM 659 C CA . ARG A 1 84 ? -8.984 5.744 6.140 1.00 92.44 84 ARG A CA 1
ATOM 660 C C . ARG A 1 84 ? -9.886 6.760 6.842 1.00 92.44 84 ARG A C 1
ATOM 662 O O . ARG A 1 84 ? -11.086 6.526 6.979 1.00 92.44 84 ARG A O 1
ATOM 669 N N . GLU A 1 85 ? -9.328 7.903 7.239 1.00 92.19 85 GLU A N 1
ATOM 670 C CA . GLU A 1 85 ? -10.082 9.001 7.855 1.00 92.19 85 GLU A CA 1
ATOM 671 C C . GLU A 1 85 ? -11.089 9.628 6.885 1.00 92.19 85 GLU A C 1
ATOM 673 O O . GLU A 1 85 ? -12.253 9.818 7.243 1.00 92.19 85 GLU A O 1
ATOM 678 N N . HIS A 1 86 ? -10.665 9.903 5.649 1.00 88.31 86 HIS A N 1
ATOM 679 C CA . HIS A 1 86 ? -11.489 10.543 4.623 1.00 88.31 86 HIS A CA 1
ATOM 680 C C . HIS A 1 86 ? -12.766 9.747 4.326 1.00 88.31 86 HIS A C 1
ATOM 682 O O . HIS A 1 86 ? -13.860 10.310 4.320 1.00 88.31 86 HIS A O 1
ATOM 688 N N . TYR A 1 87 ? -12.646 8.427 4.159 1.00 83.75 87 TYR A N 1
ATOM 689 C CA . TYR A 1 87 ? -13.791 7.540 3.939 1.00 83.75 87 TYR A CA 1
ATOM 690 C C . TYR A 1 87 ? -14.480 7.090 5.225 1.00 83.75 87 TYR A C 1
ATOM 692 O O . TYR A 1 87 ? -15.450 6.330 5.171 1.00 83.75 87 TYR A O 1
ATOM 700 N N . ARG A 1 88 ? -14.000 7.548 6.389 1.00 86.25 88 ARG A N 1
ATOM 701 C CA . ARG A 1 88 ? -14.467 7.102 7.706 1.00 86.25 88 ARG A CA 1
ATOM 702 C C . ARG A 1 88 ? -14.499 5.577 7.787 1.00 86.25 88 ARG A C 1
ATOM 704 O O . ARG A 1 88 ? -15.465 5.022 8.308 1.00 86.25 88 ARG A O 1
ATOM 711 N N . ALA A 1 89 ? -13.504 4.911 7.209 1.00 84.69 89 ALA A N 1
ATOM 712 C CA . ALA A 1 89 ? -13.360 3.464 7.253 1.00 84.69 89 ALA A CA 1
ATOM 713 C C . ALA A 1 89 ? -12.653 3.053 8.548 1.00 84.69 89 ALA A C 1
ATOM 715 O O . ALA A 1 89 ? -11.985 3.860 9.198 1.00 84.69 89 ALA A O 1
ATOM 716 N N . ASP A 1 90 ? -12.796 1.792 8.942 1.00 88.50 90 ASP A N 1
ATOM 717 C CA . ASP A 1 90 ? -12.041 1.277 10.082 1.00 88.50 90 ASP A CA 1
ATOM 718 C C . ASP A 1 90 ? -10.598 1.016 9.647 1.00 88.50 90 ASP A C 1
ATOM 720 O O . ASP A 1 90 ? -9.671 1.482 10.307 1.00 88.50 90 ASP A O 1
ATOM 724 N N . TRP A 1 91 ? -10.439 0.411 8.468 1.00 91.38 91 TRP A N 1
ATOM 725 C CA . TRP A 1 91 ? -9.160 0.096 7.841 1.00 91.38 91 TRP A CA 1
ATOM 726 C C . TRP A 1 91 ? -9.043 0.701 6.438 1.00 91.38 91 TRP A C 1
ATOM 728 O O . TRP A 1 91 ? -10.050 0.908 5.760 1.00 91.38 91 TRP A O 1
ATOM 738 N N . CYS A 1 92 ? -7.821 0.946 5.970 1.00 93.12 92 CYS A N 1
ATOM 739 C CA . CYS A 1 92 ? -7.549 1.305 4.580 1.00 93.12 92 CYS A CA 1
ATOM 740 C C . CYS A 1 92 ? -6.324 0.569 4.047 1.00 93.12 92 CYS A C 1
ATOM 742 O O . CYS A 1 92 ? -5.297 0.548 4.718 1.00 93.12 92 CYS A O 1
ATOM 744 N N . VAL A 1 93 ? -6.436 0.006 2.845 1.00 93.00 93 VAL A N 1
ATOM 745 C CA . VAL A 1 93 ? -5.327 -0.564 2.077 1.00 93.00 93 VAL A CA 1
ATOM 746 C C . VAL A 1 93 ? -4.972 0.392 0.943 1.00 93.00 93 VAL A C 1
ATOM 748 O O . VAL A 1 93 ? -5.862 0.855 0.230 1.00 93.00 93 VAL A O 1
ATOM 751 N N . VAL A 1 94 ? -3.688 0.686 0.770 1.00 92.06 94 VAL A N 1
ATOM 752 C CA . VAL A 1 94 ? -3.163 1.497 -0.329 1.00 92.06 94 VAL A CA 1
ATOM 753 C C . VAL A 1 94 ? -2.108 0.717 -1.088 1.00 92.06 94 VAL A C 1
ATOM 755 O O . VAL A 1 94 ? -1.228 0.145 -0.460 1.00 92.06 94 VAL A O 1
ATOM 758 N N . GLU A 1 95 ? -2.148 0.748 -2.413 1.00 91.88 95 GLU A N 1
ATOM 759 C CA . GLU A 1 95 ? -1.127 0.182 -3.29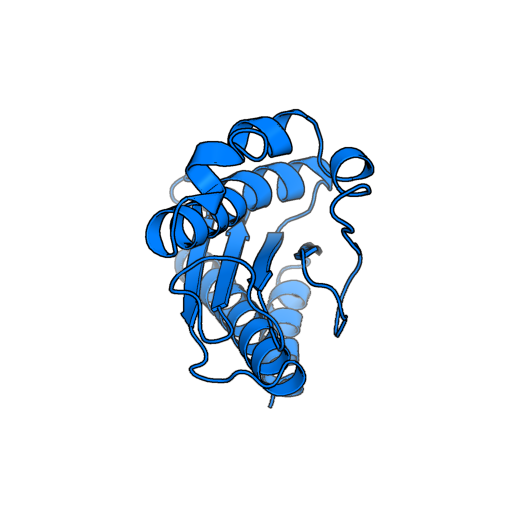5 1.00 91.88 95 GLU A CA 1
ATOM 760 C C . GLU A 1 95 ? -0.578 1.269 -4.230 1.00 91.88 95 GLU A C 1
ATOM 762 O O . GLU A 1 95 ? -1.314 2.116 -4.749 1.00 91.88 95 GLU A O 1
ATOM 767 N N . SER A 1 96 ? 0.739 1.269 -4.440 1.00 91.56 96 SER A N 1
ATOM 768 C CA . SER A 1 96 ? 1.360 2.065 -5.493 1.00 91.56 96 SER A CA 1
ATOM 769 C C . SER A 1 96 ? 2.614 1.387 -6.022 1.00 91.56 96 SER A C 1
ATOM 771 O O . SER A 1 96 ? 3.557 1.119 -5.280 1.00 91.56 96 SER A O 1
ATOM 773 N N . GLY A 1 97 ? 2.672 1.189 -7.334 1.00 91.31 97 GLY A N 1
ATOM 774 C CA . GLY A 1 97 ? 3.780 0.480 -7.953 1.00 91.31 97 GLY A CA 1
ATOM 775 C C . GLY A 1 97 ? 3.791 0.573 -9.468 1.00 91.31 97 GLY A C 1
ATOM 776 O O . GLY A 1 97 ? 3.171 1.449 -10.076 1.00 91.31 97 GLY A O 1
ATOM 777 N N . THR A 1 98 ? 4.514 -0.354 -10.085 1.00 91.75 98 THR A N 1
ATOM 778 C CA . THR A 1 98 ? 4.476 -0.598 -11.525 1.00 91.75 98 THR A CA 1
ATOM 779 C C . THR A 1 98 ? 4.401 -2.094 -11.778 1.00 91.75 98 THR A C 1
ATOM 781 O O . THR A 1 98 ? 5.198 -2.862 -11.250 1.00 91.75 98 THR A O 1
ATOM 784 N N . SER A 1 99 ? 3.436 -2.517 -12.591 1.00 91.25 99 SER A N 1
ATOM 785 C CA . SER A 1 99 ? 3.222 -3.927 -12.922 1.00 91.25 99 SER A CA 1
ATOM 786 C C . SER A 1 99 ? 3.870 -4.352 -14.243 1.00 91.25 99 SER A C 1
ATOM 788 O O . SER A 1 99 ? 3.780 -5.520 -14.593 1.00 91.25 99 SER A O 1
ATOM 790 N N . GLY A 1 100 ? 4.544 -3.458 -14.975 1.00 89.31 100 GLY A N 1
ATOM 791 C CA . GLY A 1 100 ? 5.061 -3.755 -16.321 1.00 89.31 100 GLY A CA 1
ATOM 792 C C . GLY A 1 100 ? 3.963 -3.689 -17.392 1.00 89.31 100 GLY A C 1
ATOM 793 O O . GLY A 1 100 ? 2.922 -3.103 -17.124 1.00 89.31 100 GLY A O 1
ATOM 794 N N . PRO A 1 101 ? 4.162 -4.215 -18.616 1.00 88.62 101 PRO A N 1
ATOM 795 C CA . PRO A 1 101 ? 5.410 -4.810 -19.094 1.00 88.62 101 PRO A CA 1
ATOM 796 C C . PRO A 1 101 ? 6.481 -3.760 -19.426 1.00 88.62 101 PRO A C 1
ATOM 798 O O . PRO A 1 101 ? 7.647 -4.095 -19.590 1.00 88.62 101 PRO A O 1
ATOM 801 N N . THR A 1 102 ? 6.101 -2.483 -19.521 1.00 87.00 102 THR A N 1
ATOM 802 C CA . THR A 1 102 ? 7.015 -1.363 -19.770 1.00 87.00 102 THR A CA 1
ATOM 803 C C . THR A 1 102 ? 7.371 -0.655 -18.472 1.00 87.00 102 THR A C 1
ATOM 805 O O . THR A 1 102 ? 6.485 -0.345 -17.671 1.00 87.00 102 THR A O 1
ATOM 808 N N . PHE A 1 103 ? 8.645 -0.309 -18.313 1.00 89.69 103 PHE A N 1
ATOM 809 C CA . PHE A 1 103 ? 9.157 0.402 -17.148 1.00 89.69 103 PHE A CA 1
ATOM 810 C C . PHE A 1 103 ? 9.859 1.680 -17.601 1.00 89.69 103 PHE A C 1
ATOM 812 O O . PHE A 1 103 ? 10.788 1.647 -18.400 1.00 89.69 103 PHE A O 1
ATOM 819 N N . TYR A 1 104 ? 9.369 2.822 -17.125 1.00 86.00 104 TYR A N 1
ATOM 820 C CA . TYR A 1 104 ? 9.825 4.137 -17.590 1.00 86.00 104 TYR A CA 1
ATOM 821 C C . TYR A 1 104 ? 10.990 4.704 -16.775 1.00 86.00 104 TYR A C 1
ATOM 823 O O . TYR A 1 104 ? 11.566 5.718 -17.157 1.00 86.00 104 TYR A O 1
ATOM 831 N N . ILE A 1 105 ? 11.302 4.091 -15.632 1.00 92.75 105 ILE A N 1
ATOM 832 C CA . ILE A 1 105 ? 12.314 4.587 -14.701 1.00 92.75 105 ILE A CA 1
ATOM 833 C C . ILE A 1 105 ? 13.609 3.808 -14.919 1.00 92.75 105 ILE A C 1
ATOM 835 O O . ILE A 1 105 ? 13.579 2.578 -14.829 1.00 92.75 105 ILE A O 1
ATOM 839 N N . PRO A 1 106 ? 14.748 4.485 -15.142 1.00 88.56 106 PRO A N 1
ATOM 840 C CA . PRO A 1 106 ? 16.041 3.820 -15.235 1.00 88.56 106 PRO A CA 1
ATOM 841 C C . PRO A 1 106 ? 16.315 2.911 -14.026 1.00 88.56 106 PRO A C 1
ATOM 843 O O . PRO A 1 106 ? 16.196 3.331 -12.870 1.00 88.56 106 PRO A O 1
ATOM 846 N N . GLY A 1 107 ? 16.682 1.659 -14.308 1.00 90.00 107 GLY A N 1
ATOM 847 C CA . GLY A 1 107 ? 16.975 0.622 -13.313 1.00 90.00 107 GLY A CA 1
ATOM 848 C C . GLY A 1 107 ? 15.760 -0.161 -12.803 1.00 90.00 107 GLY A C 1
ATOM 849 O O . GLY A 1 107 ? 15.942 -1.153 -12.104 1.00 90.00 107 GLY A O 1
ATOM 850 N N . VAL A 1 108 ? 14.526 0.234 -13.132 1.00 93.38 108 VAL A N 1
ATOM 851 C CA . VAL A 1 108 ? 13.341 -0.591 -12.845 1.00 93.38 108 VAL A CA 1
ATOM 852 C C . VAL A 1 108 ? 13.146 -1.573 -13.994 1.00 93.38 108 VAL A C 1
ATOM 854 O O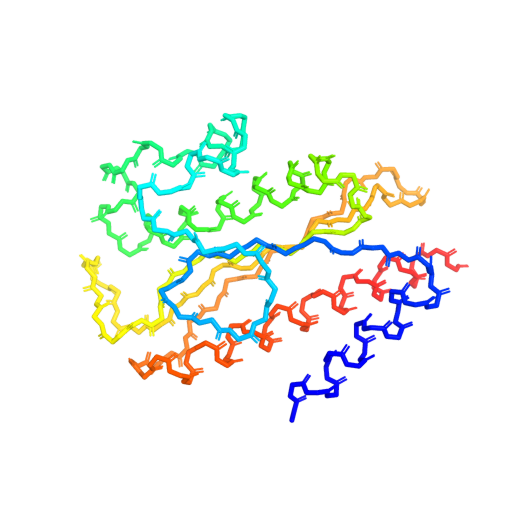 . VAL A 1 108 ? 12.786 -1.169 -15.094 1.00 93.38 108 VAL A O 1
ATOM 8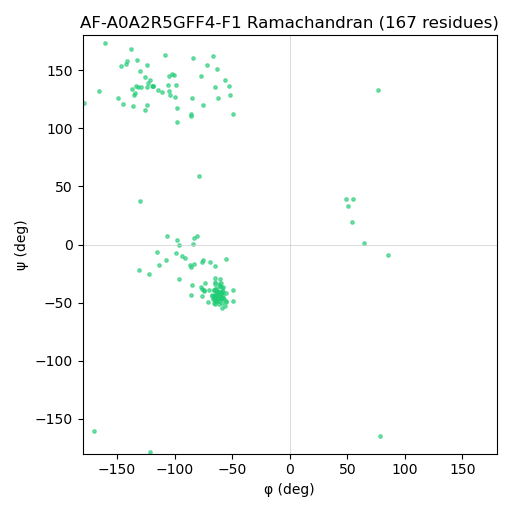57 N N . GLU A 1 109 ? 13.383 -2.855 -13.731 1.00 94.31 109 GLU A N 1
ATOM 858 C CA . GLU A 1 109 ? 13.361 -3.905 -14.760 1.00 94.31 109 GLU A CA 1
ATOM 859 C C . GLU A 1 109 ? 12.219 -4.904 -14.575 1.00 94.31 109 GLU A C 1
ATOM 861 O O . GLU A 1 109 ? 11.870 -5.618 -15.510 1.00 94.31 109 GLU A O 1
ATOM 866 N N . THR A 1 110 ? 11.620 -4.954 -13.383 1.00 95.62 110 THR A N 1
ATOM 867 C CA . THR A 1 110 ? 10.534 -5.879 -13.050 1.00 95.62 110 THR A CA 1
ATOM 868 C C . THR A 1 110 ? 9.448 -5.183 -12.240 1.00 95.62 110 THR A C 1
ATOM 870 O O . THR A 1 110 ? 9.609 -4.041 -11.795 1.00 95.62 110 THR A O 1
ATOM 873 N N . GLY A 1 111 ? 8.304 -5.850 -12.084 1.00 94.00 111 GLY A N 1
ATOM 874 C CA . GLY A 1 111 ? 7.195 -5.304 -11.321 1.00 94.00 111 GLY A CA 1
ATOM 875 C C . GLY A 1 111 ? 7.545 -5.144 -9.848 1.00 94.00 111 GLY A C 1
ATOM 876 O O . GLY A 1 111 ? 8.079 -6.061 -9.222 1.00 94.00 111 GLY A O 1
ATOM 877 N N . PHE A 1 112 ? 7.180 -4.007 -9.271 1.00 95.62 112 PHE A N 1
ATOM 878 C CA . PHE A 1 112 ? 7.267 -3.786 -7.833 1.00 95.62 112 PHE A CA 1
ATOM 879 C C . PHE A 1 112 ? 6.061 -2.987 -7.353 1.00 95.62 112 PHE A C 1
ATOM 881 O O . PHE A 1 112 ? 5.446 -2.246 -8.126 1.00 95.62 112 PHE A O 1
ATOM 888 N N . THR A 1 113 ? 5.764 -3.102 -6.065 1.00 94.94 113 THR A N 1
ATOM 889 C CA . THR A 1 113 ? 4.758 -2.271 -5.413 1.00 94.94 113 THR A CA 1
ATOM 890 C C . THR A 1 113 ? 5.117 -1.978 -3.964 1.00 94.94 113 THR A C 1
ATOM 892 O O . THR A 1 113 ? 5.820 -2.758 -3.320 1.00 94.94 113 THR A O 1
ATOM 895 N N . ALA A 1 114 ? 4.618 -0.855 -3.458 1.00 96.62 114 ALA A N 1
ATOM 896 C CA . ALA A 1 114 ? 4.463 -0.591 -2.042 1.00 96.62 114 ALA A CA 1
ATOM 897 C C . ALA A 1 114 ? 2.985 -0.728 -1.658 1.00 96.62 114 ALA A C 1
ATOM 899 O O . ALA A 1 114 ? 2.122 -0.089 -2.262 1.00 96.62 114 ALA A O 1
ATOM 900 N N . VAL A 1 115 ? 2.713 -1.514 -0.618 1.00 96.38 115 VAL A N 1
ATOM 901 C CA . VAL A 1 115 ? 1.387 -1.670 -0.023 1.00 96.38 115 VAL A CA 1
ATOM 902 C C . VAL A 1 115 ? 1.395 -1.122 1.396 1.00 96.38 115 VAL A C 1
ATOM 904 O O . VAL A 1 115 ? 2.292 -1.450 2.169 1.00 96.38 115 VAL A O 1
ATOM 907 N N . GLY A 1 116 ? 0.395 -0.322 1.752 1.00 96.38 116 GLY A N 1
ATOM 908 C CA . GLY A 1 116 ? 0.176 0.193 3.099 1.00 96.38 116 GLY A CA 1
ATOM 909 C C . GLY A 1 116 ? -1.185 -0.214 3.647 1.00 96.38 116 GLY A C 1
ATOM 910 O O . GLY A 1 116 ? -2.168 -0.220 2.916 1.00 96.38 116 GLY A O 1
ATOM 911 N N . VAL A 1 117 ? -1.250 -0.537 4.936 1.00 97.00 117 VAL A N 1
ATOM 912 C CA . VAL A 1 117 ? -2.479 -0.847 5.672 1.00 97.00 117 VAL A CA 1
ATOM 913 C C . VAL A 1 117 ? -2.552 0.058 6.892 1.00 97.00 117 VAL A C 1
ATOM 915 O O . VAL A 1 117 ? -1.718 -0.041 7.789 1.00 97.00 117 VAL A O 1
ATOM 918 N N . ALA A 1 118 ? -3.554 0.931 6.935 1.00 97.06 118 ALA A N 1
ATOM 919 C CA . ALA A 1 118 ? -3.842 1.781 8.084 1.00 97.06 118 ALA A CA 1
ATOM 920 C C . ALA A 1 118 ? -5.080 1.280 8.830 1.00 97.06 118 ALA A C 1
ATOM 922 O O . ALA A 1 118 ? -6.087 0.946 8.205 1.00 97.06 118 ALA A O 1
ATOM 923 N N . GLY A 1 119 ? -5.013 1.261 10.158 1.00 94.69 119 GLY A N 1
ATOM 924 C CA . GLY A 1 119 ? -6.108 0.865 11.045 1.00 94.69 119 GLY A CA 1
ATOM 925 C C . GLY A 1 119 ? -6.510 1.969 12.026 1.00 94.69 119 GLY A C 1
ATOM 926 O O . GLY A 1 119 ? -5.936 3.063 12.012 1.00 94.69 119 GLY A O 1
ATOM 927 N N . PRO A 1 120 ? -7.490 1.711 12.907 1.00 93.75 120 PRO A N 1
ATOM 928 C CA . PRO A 1 120 ? -7.781 2.617 14.013 1.00 93.75 120 PRO A CA 1
ATOM 929 C C . PRO A 1 120 ? -6.611 2.639 15.017 1.00 93.75 120 PRO A C 1
ATOM 931 O O . PRO A 1 120 ? -5.795 1.714 15.026 1.00 93.75 120 PRO A O 1
ATOM 934 N N . PRO A 1 121 ? -6.522 3.651 15.901 1.00 93.12 121 PRO A N 1
ATOM 935 C CA . PRO A 1 121 ? -5.560 3.632 16.996 1.00 93.12 121 PRO A CA 1
ATOM 936 C C . PRO A 1 121 ? -5.674 2.346 17.818 1.00 93.12 121 PRO A C 1
ATOM 938 O O . PRO A 1 121 ? -6.775 1.894 18.138 1.00 93.12 121 PRO A O 1
ATOM 941 N N . HIS A 1 122 ? -4.533 1.758 18.161 1.00 91.12 122 HIS A N 1
ATOM 942 C CA . HIS A 1 122 ? -4.486 0.505 18.897 1.00 91.12 122 HIS A CA 1
ATOM 943 C C . HIS A 1 122 ? -5.134 0.668 20.288 1.00 91.12 122 HIS A C 1
ATOM 945 O O . HIS A 1 122 ? -4.672 1.514 21.056 1.00 91.12 122 HIS A O 1
ATOM 951 N N . PRO A 1 123 ? -6.118 -0.161 20.690 1.00 83.88 123 PRO A N 1
ATOM 952 C CA . PRO A 1 123 ? -6.903 0.065 21.907 1.00 83.88 123 PRO A CA 1
ATOM 953 C C . PRO A 1 123 ? -6.071 0.139 23.19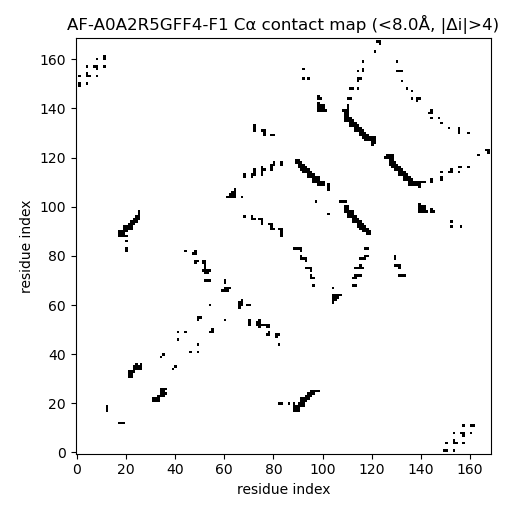2 1.00 83.88 123 PRO A C 1
ATOM 955 O O . PRO A 1 123 ? -6.360 0.948 24.064 1.00 83.88 123 PRO A O 1
ATOM 958 N N . ARG A 1 124 ? -5.004 -0.669 23.296 1.00 85.75 124 ARG A N 1
ATOM 959 C CA . ARG A 1 124 ? -4.095 -0.643 24.460 1.00 85.75 124 ARG A CA 1
ATOM 960 C C . ARG A 1 124 ? -3.110 0.526 24.493 1.00 85.75 124 ARG A C 1
ATOM 962 O O . ARG A 1 124 ? -2.781 1.003 25.569 1.00 85.75 124 ARG A O 1
ATOM 969 N N . THR A 1 125 ? -2.558 0.927 23.348 1.00 89.62 125 THR A N 1
ATOM 970 C CA . THR A 1 125 ? -1.417 1.861 23.308 1.00 89.62 125 THR A CA 1
ATOM 971 C C . THR A 1 125 ? -1.810 3.253 22.829 1.00 89.62 125 THR A C 1
ATOM 973 O O . THR A 1 125 ? -1.006 4.174 22.932 1.00 89.62 125 THR A O 1
ATOM 976 N N . GLY A 1 126 ? -3.007 3.406 22.253 1.00 90.00 126 GLY A N 1
ATOM 977 C CA . GLY A 1 126 ? -3.467 4.623 21.587 1.00 90.00 126 GLY A CA 1
ATOM 978 C C . GLY A 1 126 ? -2.670 4.989 20.330 1.00 90.00 126 GLY A C 1
ATOM 979 O O . GLY A 1 126 ? -2.945 6.018 19.719 1.00 90.00 126 GLY A O 1
ATOM 980 N N . LYS A 1 127 ? -1.675 4.182 19.933 1.00 91.19 127 LYS A N 1
ATOM 981 C CA . LYS A 1 127 ? -0.801 4.492 18.798 1.00 91.19 127 LYS A CA 1
ATOM 982 C C . LYS A 1 127 ? -1.513 4.227 17.468 1.00 91.19 127 LYS A C 1
ATOM 984 O O . LYS A 1 127 ? -2.262 3.252 17.384 1.00 91.19 127 LYS A O 1
ATOM 989 N N . PRO A 1 128 ? -1.262 5.038 16.424 1.00 91.31 128 PRO A N 1
ATOM 990 C CA . PRO A 1 128 ? -1.731 4.743 15.073 1.00 91.31 128 PRO A CA 1
ATOM 991 C C . PRO A 1 128 ? -1.248 3.370 14.599 1.00 91.31 128 PRO A C 1
ATOM 993 O O . PRO A 1 128 ? -0.109 2.985 14.862 1.00 91.31 128 PRO A O 1
ATOM 996 N N . VAL A 1 129 ? -2.110 2.651 13.882 1.00 96.44 129 VAL A N 1
ATOM 997 C CA . VAL A 1 129 ? -1.762 1.388 13.225 1.00 96.44 129 VAL A CA 1
ATOM 998 C C . VAL A 1 129 ? -1.454 1.690 11.768 1.00 96.44 129 VAL A C 1
ATOM 1000 O O . VAL A 1 129 ? -2.330 2.155 11.038 1.00 96.44 129 VAL A O 1
ATOM 1003 N N . LEU A 1 130 ? -0.216 1.427 11.362 1.00 97.62 130 LEU A N 1
ATOM 1004 C CA . LEU A 1 130 ? 0.249 1.536 9.987 1.00 97.62 130 LEU A CA 1
ATOM 1005 C C . LEU A 1 130 ? 1.275 0.432 9.732 1.00 97.62 130 LEU A C 1
ATOM 1007 O O . LEU A 1 130 ? 2.305 0.380 10.401 1.00 97.62 130 LEU A O 1
ATOM 1011 N N . ALA A 1 131 ? 0.993 -0.429 8.763 1.00 97.94 131 ALA A N 1
ATOM 1012 C CA . ALA A 1 131 ? 1.922 -1.435 8.271 1.00 97.94 131 ALA A CA 1
ATOM 1013 C C . ALA A 1 131 ? 2.203 -1.170 6.793 1.00 97.94 131 ALA A C 1
ATOM 1015 O O . ALA A 1 131 ? 1.277 -0.887 6.037 1.00 97.94 131 ALA A O 1
ATOM 1016 N N . VAL A 1 132 ? 3.465 -1.254 6.374 1.00 98.06 132 VAL A N 1
ATOM 1017 C CA . VAL A 1 132 ? 3.865 -1.030 4.979 1.00 98.06 132 VAL A CA 1
ATOM 1018 C C . VAL A 1 132 ? 4.817 -2.126 4.529 1.00 98.06 132 VAL A C 1
ATOM 1020 O O . VAL A 1 132 ? 5.724 -2.516 5.264 1.00 98.06 132 VAL A O 1
ATOM 1023 N N . ARG A 1 133 ? 4.607 -2.631 3.314 1.00 98.06 133 ARG A N 1
ATOM 1024 C CA . ARG A 1 133 ? 5.428 -3.672 2.696 1.00 98.06 133 ARG A CA 1
ATOM 1025 C C . ARG A 1 133 ? 5.745 -3.285 1.259 1.00 98.06 133 ARG A C 1
ATOM 1027 O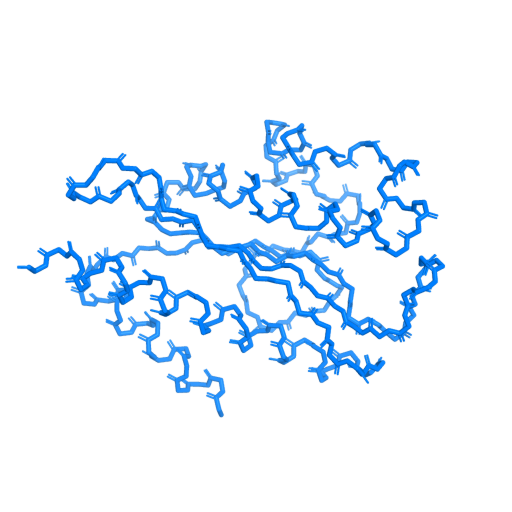 O . ARG A 1 133 ? 4.848 -2.936 0.500 1.00 98.06 133 ARG A O 1
ATOM 1034 N N . VAL A 1 134 ? 7.016 -3.368 0.888 1.00 97.94 134 VAL A N 1
ATOM 1035 C CA . VAL A 1 134 ? 7.482 -3.166 -0.488 1.00 97.94 134 VAL A CA 1
ATOM 1036 C C . VAL A 1 134 ? 7.953 -4.509 -1.024 1.00 97.94 134 VAL A C 1
ATOM 1038 O O . VAL A 1 134 ? 8.705 -5.202 -0.340 1.00 97.94 134 VAL A O 1
ATOM 1041 N N . ILE A 1 135 ? 7.512 -4.880 -2.224 1.00 97.06 135 ILE A N 1
ATOM 1042 C CA . ILE A 1 135 ? 7.925 -6.121 -2.889 1.00 97.06 135 ILE A CA 1
ATOM 1043 C C . ILE A 1 135 ? 8.374 -5.853 -4.323 1.00 97.06 135 ILE A C 1
ATOM 1045 O O . ILE A 1 135 ? 7.834 -4.971 -4.988 1.00 97.06 135 ILE A O 1
ATOM 1049 N N . GLU A 1 136 ? 9.317 -6.657 -4.807 1.00 96.62 136 GLU A N 1
ATOM 1050 C CA . GLU A 1 136 ? 9.694 -6.779 -6.217 1.00 96.62 136 GLU A CA 1
ATOM 1051 C C . GLU A 1 136 ? 9.437 -8.230 -6.646 1.00 96.62 136 GLU A C 1
ATOM 1053 O O . GLU A 1 136 ? 9.688 -9.167 -5.892 1.00 96.62 136 GLU A O 1
ATOM 1058 N N . THR A 1 137 ? 8.860 -8.415 -7.827 1.00 94.00 137 THR A N 1
ATOM 1059 C CA . THR A 1 137 ? 8.281 -9.697 -8.284 1.00 94.00 137 THR A CA 1
ATOM 1060 C C . THR A 1 137 ? 9.211 -10.491 -9.189 1.00 94.00 137 THR A C 1
ATOM 1062 O O . THR A 1 137 ? 8.888 -11.616 -9.566 1.00 94.00 137 THR A O 1
ATOM 1065 N N . SER A 1 138 ? 10.340 -9.892 -9.583 1.00 94.38 138 SER A N 1
ATOM 1066 C CA . SER A 1 138 ? 11.290 -10.453 -10.549 1.00 94.38 138 SER A CA 1
ATOM 1067 C C . SER A 1 138 ? 10.658 -10.855 -11.892 1.00 94.38 138 SER A C 1
ATOM 1069 O O . SER A 1 138 ? 11.242 -11.629 -12.645 1.00 94.38 138 SER A O 1
ATOM 1071 N N . SER A 1 139 ? 9.475 -10.322 -12.212 1.00 94.94 139 SER A N 1
ATOM 1072 C CA . SER A 1 139 ? 8.732 -10.618 -13.432 1.00 94.94 139 SER A CA 1
ATOM 1073 C C . SER A 1 139 ? 8.385 -9.338 -14.190 1.00 94.94 139 SER A C 1
ATOM 1075 O O . SER A 1 139 ? 8.100 -8.283 -13.616 1.00 94.94 139 SER A O 1
ATOM 1077 N N . THR A 1 140 ? 8.405 -9.425 -15.516 1.00 95.12 140 THR A N 1
ATOM 1078 C CA . THR A 1 140 ? 7.904 -8.379 -16.418 1.00 95.12 140 THR A CA 1
ATOM 1079 C C . THR A 1 140 ? 6.451 -8.625 -16.826 1.00 95.12 140 THR A C 1
ATOM 1081 O O . THR A 1 140 ? 5.821 -7.741 -17.409 1.00 95.12 140 THR A O 1
ATOM 1084 N N . ASP A 1 141 ? 5.899 -9.799 -16.501 1.00 93.94 141 ASP A N 1
ATOM 1085 C CA . ASP A 1 141 ? 4.522 -10.151 -16.815 1.00 93.94 141 ASP A CA 1
ATOM 1086 C C . ASP A 1 141 ? 3.546 -9.438 -15.879 1.00 93.94 141 ASP A C 1
ATOM 1088 O O . ASP A 1 141 ? 3.543 -9.620 -14.659 1.00 93.94 141 ASP A O 1
ATOM 1092 N N . ARG A 1 142 ? 2.666 -8.640 -16.482 1.00 90.31 142 ARG A N 1
ATOM 1093 C CA . ARG A 1 142 ? 1.734 -7.785 -15.753 1.00 90.31 142 ARG A CA 1
ATOM 1094 C C . ARG A 1 142 ? 0.778 -8.571 -14.868 1.00 90.31 142 ARG A C 1
ATOM 1096 O O . ARG A 1 142 ? 0.538 -8.159 -13.734 1.00 90.31 142 ARG A O 1
ATOM 1103 N N . VAL A 1 143 ? 0.215 -9.662 -15.382 1.00 89.00 143 VAL A N 1
ATOM 1104 C CA . VAL A 1 143 ? -0.801 -10.443 -14.665 1.00 89.00 143 VAL A CA 1
ATOM 1105 C C . VAL A 1 143 ? -0.177 -11.114 -13.445 1.00 89.00 143 VAL A C 1
ATOM 1107 O O . VAL A 1 143 ? -0.726 -11.021 -12.348 1.00 89.00 143 VAL A O 1
ATOM 1110 N N . THR A 1 144 ? 1.007 -11.699 -13.614 1.00 90.69 144 THR A N 1
ATOM 1111 C CA . THR A 1 144 ? 1.808 -12.285 -12.533 1.00 90.69 144 THR A CA 1
ATOM 1112 C C . THR A 1 144 ? 2.111 -11.253 -11.450 1.00 90.69 144 THR A C 1
ATOM 1114 O O . THR A 1 144 ? 1.893 -11.512 -10.266 1.00 90.69 144 THR A O 1
ATOM 1117 N N . ASN A 1 145 ? 2.549 -10.057 -11.850 1.00 92.31 145 ASN A N 1
ATOM 1118 C CA . ASN A 1 145 ? 2.881 -8.984 -10.915 1.00 92.31 145 ASN A CA 1
ATOM 1119 C C . ASN A 1 145 ? 1.659 -8.541 -10.117 1.00 92.31 145 ASN A C 1
ATOM 1121 O O . ASN A 1 145 ? 1.713 -8.460 -8.895 1.00 92.31 145 ASN A O 1
ATOM 1125 N N . MET A 1 146 ? 0.532 -8.319 -10.791 1.00 89.69 146 MET A N 1
ATOM 1126 C CA . MET A 1 146 ? -0.703 -7.916 -10.127 1.00 89.69 146 MET A CA 1
ATOM 1127 C C . MET A 1 146 ? -1.223 -8.979 -9.155 1.00 89.69 146 MET A C 1
ATOM 1129 O O . MET A 1 146 ? -1.626 -8.629 -8.050 1.00 89.69 146 MET A O 1
ATOM 1133 N N . ALA A 1 147 ? -1.157 -10.265 -9.510 1.00 87.50 147 ALA A N 1
ATOM 1134 C CA . ALA A 1 147 ? -1.535 -11.343 -8.595 1.00 87.50 147 ALA A CA 1
ATOM 1135 C C . ALA A 1 147 ? -0.646 -11.359 -7.335 1.00 87.50 147 ALA A C 1
ATOM 1137 O O . ALA A 1 147 ? -1.142 -11.501 -6.214 1.00 87.50 147 ALA A O 1
ATOM 1138 N N . ALA A 1 148 ? 0.664 -11.143 -7.498 1.00 92.38 148 ALA A N 1
ATOM 1139 C CA . ALA A 1 148 ? 1.597 -11.029 -6.380 1.00 92.38 148 ALA A CA 1
ATOM 1140 C C . ALA A 1 148 ? 1.315 -9.792 -5.505 1.00 92.38 148 ALA A C 1
ATOM 1142 O O . ALA A 1 148 ? 1.379 -9.877 -4.276 1.00 92.38 148 ALA A O 1
ATOM 1143 N N . PHE A 1 149 ? 0.958 -8.658 -6.114 1.00 92.38 149 PHE A N 1
ATOM 1144 C CA . PHE A 1 149 ? 0.596 -7.431 -5.398 1.00 92.38 149 PHE A CA 1
ATOM 1145 C C . PHE A 1 149 ? -0.676 -7.638 -4.568 1.00 92.38 149 PHE A C 1
ATOM 1147 O O . PHE A 1 149 ? -0.677 -7.358 -3.370 1.00 92.38 149 PHE A O 1
ATOM 1154 N N . THR A 1 150 ? -1.721 -8.224 -5.164 1.00 87.44 150 THR A N 1
ATOM 1155 C CA . THR A 1 150 ? -2.968 -8.566 -4.465 1.00 87.44 150 THR A CA 1
ATOM 1156 C C . THR A 1 150 ? -2.719 -9.539 -3.316 1.00 87.44 150 THR A C 1
ATOM 1158 O O . THR A 1 150 ? -3.197 -9.312 -2.206 1.00 87.44 150 THR A O 1
ATOM 1161 N N . THR A 1 151 ? -1.927 -10.591 -3.548 1.00 89.44 151 THR A N 1
ATOM 1162 C CA . THR A 1 151 ? -1.534 -11.546 -2.499 1.00 89.44 151 THR A CA 1
ATOM 1163 C C . THR A 1 151 ? -0.876 -10.821 -1.326 1.00 89.44 151 THR A C 1
ATOM 1165 O O . THR A 1 151 ? -1.273 -11.001 -0.177 1.00 89.44 151 THR A O 1
ATOM 1168 N N . THR A 1 152 ? 0.081 -9.943 -1.627 1.00 94.50 152 THR A N 1
ATOM 1169 C CA . THR A 1 152 ? 0.823 -9.165 -0.629 1.00 94.50 152 THR A CA 1
ATOM 1170 C C . THR A 1 152 ? -0.090 -8.248 0.173 1.00 94.50 152 THR A C 1
ATOM 1172 O O . THR A 1 152 ? 0.069 -8.144 1.388 1.00 94.50 152 THR A O 1
ATOM 1175 N N . ALA A 1 153 ? -1.058 -7.606 -0.481 1.00 92.00 153 ALA A N 1
ATOM 1176 C CA . ALA A 1 153 ? -2.011 -6.728 0.180 1.00 92.00 153 ALA A CA 1
ATOM 1177 C C . ALA A 1 153 ? -2.967 -7.480 1.109 1.00 92.00 153 ALA A C 1
ATOM 1179 O O . ALA A 1 153 ? -3.198 -7.040 2.236 1.00 92.00 153 ALA A O 1
ATOM 1180 N N . LEU A 1 154 ? -3.485 -8.628 0.667 1.00 88.75 154 LEU A N 1
ATOM 1181 C CA . LEU A 1 154 ? -4.358 -9.472 1.482 1.0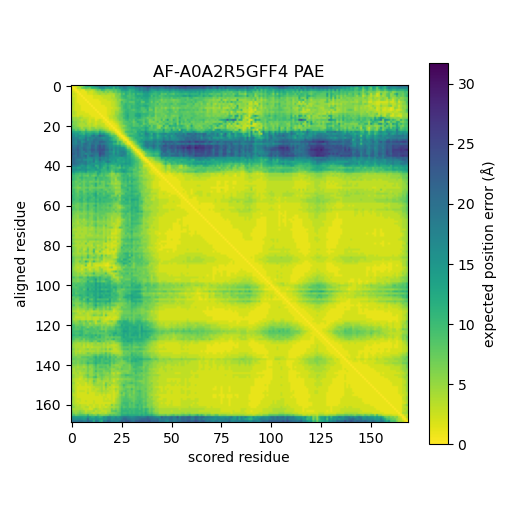0 88.75 154 LEU A CA 1
ATOM 1182 C C . LEU A 1 154 ? -3.623 -10.043 2.696 1.00 88.75 154 LEU A C 1
ATOM 1184 O O . LEU A 1 154 ? -4.172 -10.016 3.797 1.00 88.75 154 LEU A O 1
ATOM 1188 N N . ASP A 1 155 ? -2.390 -10.517 2.503 1.00 93.56 155 ASP A N 1
ATOM 1189 C CA . ASP A 1 155 ? -1.565 -11.035 3.594 1.00 93.56 155 ASP A CA 1
ATOM 1190 C C . ASP A 1 155 ? -1.228 -9.919 4.589 1.00 93.56 155 ASP A C 1
ATOM 1192 O O . ASP A 1 155 ? -1.487 -10.075 5.778 1.00 93.56 155 ASP A O 1
ATOM 1196 N N . LEU A 1 156 ? -0.769 -8.752 4.117 1.00 96.19 156 LEU A N 1
ATOM 1197 C CA . LEU A 1 156 ? -0.470 -7.614 4.992 1.00 96.19 156 LEU A CA 1
ATOM 1198 C C . LEU A 1 156 ? -1.703 -7.155 5.784 1.00 96.19 156 LEU A C 1
ATOM 1200 O O . LEU A 1 156 ? -1.591 -6.875 6.976 1.00 96.19 156 LEU A O 1
ATOM 1204 N N . LEU A 1 157 ? -2.880 -7.094 5.153 1.00 93.94 157 LEU A N 1
ATOM 1205 C CA . LEU A 1 157 ? -4.125 -6.732 5.833 1.00 93.94 157 LEU A CA 1
ATOM 1206 C C . LEU A 1 157 ? -4.484 -7.749 6.918 1.00 93.94 157 LEU A C 1
ATOM 1208 O O . LEU A 1 157 ? -4.807 -7.360 8.039 1.00 93.94 157 LEU A O 1
ATOM 1212 N N . ALA A 1 158 ? -4.443 -9.038 6.587 1.00 90.00 158 ALA A N 1
ATOM 1213 C CA . ALA A 1 158 ? -4.797 -10.096 7.518 1.00 90.00 158 ALA A CA 1
ATOM 1214 C C . ALA A 1 158 ? -3.816 -10.176 8.698 1.00 90.00 158 ALA A C 1
ATOM 1216 O O . ALA A 1 158 ? -4.269 -10.227 9.839 1.00 90.00 158 ALA A O 1
ATOM 1217 N N . ASP A 1 159 ? -2.508 -10.097 8.438 1.00 95.75 159 ASP A N 1
ATOM 1218 C CA . ASP A 1 159 ? -1.467 -10.069 9.473 1.00 95.75 159 ASP A CA 1
ATOM 1219 C C . ASP A 1 159 ? -1.676 -8.870 10.416 1.00 95.75 159 ASP A C 1
ATOM 1221 O O . ASP A 1 159 ? -1.712 -9.022 11.634 1.00 95.75 159 ASP A O 1
ATOM 1225 N N . THR A 1 160 ? -1.931 -7.680 9.860 1.00 95.88 160 THR A N 1
ATOM 1226 C CA . THR A 1 160 ? -2.150 -6.463 10.662 1.00 95.88 160 THR A CA 1
ATOM 1227 C C . THR A 1 160 ? -3.428 -6.548 11.506 1.00 95.88 160 THR A C 1
ATOM 1229 O O . THR A 1 160 ? -3.447 -6.101 12.654 1.00 95.88 160 THR A O 1
ATOM 1232 N N . LEU A 1 161 ? -4.509 -7.116 10.959 1.00 91.75 161 LEU A N 1
ATOM 1233 C CA . LEU A 1 161 ? -5.753 -7.361 11.696 1.00 91.75 161 LEU A CA 1
ATOM 1234 C C . LEU A 1 161 ? -5.530 -8.345 12.850 1.00 91.75 161 LEU A C 1
ATOM 1236 O O . LEU A 1 161 ? -6.031 -8.124 13.951 1.00 91.75 161 LEU A O 1
ATOM 1240 N N . GLU A 1 162 ? -4.797 -9.429 12.609 1.00 93.50 162 GLU A N 1
ATOM 1241 C CA . GLU A 1 162 ? -4.486 -10.419 13.638 1.00 93.50 162 GLU A CA 1
ATOM 1242 C C . GLU A 1 162 ? -3.628 -9.826 14.748 1.00 93.50 162 GLU A C 1
ATOM 1244 O O . GLU A 1 162 ? -4.008 -9.950 15.909 1.00 93.50 162 GLU A O 1
ATOM 1249 N N . ASP A 1 163 ? -2.557 -9.108 14.414 1.00 92.44 163 ASP A N 1
ATOM 1250 C CA . ASP A 1 163 ? -1.694 -8.450 15.397 1.00 92.44 163 ASP A CA 1
ATOM 1251 C C . ASP A 1 163 ? -2.468 -7.438 16.250 1.00 92.44 163 ASP A C 1
ATOM 1253 O O . ASP A 1 163 ? -2.319 -7.399 17.479 1.00 92.44 163 ASP A O 1
ATOM 1257 N N . PHE A 1 164 ? -3.336 -6.646 15.609 1.00 92.69 164 PHE A N 1
ATOM 1258 C CA . PHE A 1 164 ? -4.202 -5.681 16.280 1.00 92.69 164 PHE A CA 1
ATOM 1259 C C . PHE A 1 164 ? -5.131 -6.360 17.286 1.00 92.69 164 PHE A C 1
ATOM 1261 O O . PHE A 1 164 ? -5.259 -5.890 18.414 1.00 92.69 164 PHE A O 1
ATOM 1268 N N . HIS A 1 165 ? -5.762 -7.473 16.905 1.00 88.56 165 HIS A N 1
ATOM 1269 C CA . HIS A 1 165 ? -6.757 -8.143 17.744 1.00 88.56 165 HIS A CA 1
ATOM 1270 C C . HIS A 1 165 ? -6.143 -9.103 18.772 1.00 88.56 165 HIS A C 1
ATOM 1272 O O . HIS A 1 165 ? -6.639 -9.179 19.896 1.00 88.56 165 HIS A O 1
ATOM 1278 N N . ALA A 1 166 ? -5.041 -9.786 18.456 1.00 86.19 166 ALA A N 1
ATOM 1279 C CA . ALA A 1 166 ? -4.278 -10.594 19.413 1.00 86.19 166 ALA A CA 1
ATOM 1280 C C . ALA A 1 166 ? -3.762 -9.733 20.572 1.00 86.19 166 ALA A C 1
ATOM 1282 O O . ALA A 1 166 ? -3.729 -10.157 21.721 1.00 86.19 166 ALA A O 1
ATOM 1283 N N . SER A 1 167 ? -3.445 -8.478 20.268 1.00 67.75 167 SER A N 1
ATOM 1284 C CA . SER A 1 167 ? -3.055 -7.460 21.230 1.00 67.75 167 SER A CA 1
ATOM 1285 C C . SER A 1 167 ? -4.233 -6.800 21.963 1.00 67.75 167 SER A C 1
ATOM 1287 O O . SER A 1 167 ? -4.027 -5.818 22.667 1.00 67.75 167 SER A O 1
ATOM 1289 N N . THR A 1 168 ? -5.468 -7.272 21.812 1.00 61.69 168 THR A N 1
ATOM 1290 C CA . THR A 1 168 ? -6.641 -6.738 22.544 1.00 61.69 168 THR A CA 1
ATOM 1291 C C . THR A 1 168 ? -7.283 -7.738 23.499 1.00 61.69 168 THR A C 1
ATOM 1293 O O . THR A 1 168 ? -8.173 -7.350 24.256 1.00 61.69 168 THR A O 1
ATOM 1296 N N . LEU A 1 169 ? -6.816 -8.988 23.467 1.00 55.56 169 LEU A N 1
ATOM 1297 C CA . LEU A 1 169 ? -7.110 -10.031 24.449 1.00 55.56 169 LEU A CA 1
ATOM 1298 C C . LEU A 1 169 ? -6.159 -9.905 25.648 1.00 55.56 169 LEU A C 1
ATOM 1300 O O . LEU A 1 169 ? -6.612 -10.244 26.760 1.00 55.56 169 LEU A O 1
#

pLDDT: mean 84.24, std 15.4, range [34.94, 98.06]

Nearest PDB structures (foldseek):
  6l19-assembly1_B  TM=6.496E-01  e=4.891E-06  Enterobacter asburiae
  5kvk-assembly1_A-2  TM=6.761E-01  e=1.454E-05  Klebsiella pneumoniae 700603
  5vu3-assembly2_B  TM=6.005E-01  e=1.653E-05  Enterobacter cloacae subsp. cloacae ATCC 13047
  4hrv-assembly1_B  TM=2.196E-01  e=4.670E-02  Neisseria meningitidis
  1gr0-assembly1_A  TM=2.231E-01  e=1.921E+00  Mycobacterium tuberculosis

Foldseek 3Di:
DLVVLLVLLVVLCVVVVFFEAEAEAEPDDDDDDDYDDVPCPPVLQDPQLCVQLVVVVCCQCQVADVSVLVSQQSSQQRRFVVVCVVVVGQKYKYKYWYLALDDDGHPPHFTKMKIKMWGQQQPVPSHTQIDIDIDTQPHSHNVSNVVVRSVVRSVRSSVSSCVSVVVVD

InterPro domains:
  IPR008136 CinA, C-terminal [PF02464] (75-160)
  IPR036653 CinA-like, C-terminal [G3DSA:3.90.950.20] (2-162)
  IPR036653 CinA-like, C-terminal [SSF142433] (6-162)